Protein AF-A0A8I2G1F1-F1 (afdb_monomer_lite)

Structure (mmCIF, N/CA/C/O backbone):
data_AF-A0A8I2G1F1-F1
#
_entry.id   AF-A0A8I2G1F1-F1
#
loop_
_atom_site.group_PDB
_atom_site.id
_atom_site.type_symbol
_atom_site.label_atom_id
_atom_site.label_alt_id
_atom_site.label_comp_id
_atom_site.label_asym_id
_atom_site.label_entity_id
_atom_site.label_seq_id
_atom_site.pdbx_PDB_ins_code
_atom_site.Cartn_x
_atom_site.Cartn_y
_atom_site.Cartn_z
_atom_site.occupancy
_atom_site.B_iso_or_equiv
_atom_site.auth_seq_id
_atom_site.auth_comp_id
_atom_site.auth_asym_id
_atom_site.auth_atom_id
_atom_site.pdbx_PDB_model_num
ATOM 1 N N . MET A 1 1 ? -1.855 0.891 -14.541 1.00 82.75 1 MET A N 1
ATOM 2 C CA . MET A 1 1 ? -3.274 0.985 -14.106 1.00 82.75 1 MET A CA 1
ATOM 3 C C . MET A 1 1 ? -3.357 0.530 -12.662 1.00 82.75 1 MET A C 1
ATOM 5 O O . MET A 1 1 ? -2.631 -0.385 -12.295 1.00 82.75 1 MET A O 1
ATOM 9 N N . TYR A 1 2 ? -4.211 1.143 -11.844 1.00 89.44 2 TYR A N 1
ATOM 10 C CA . TYR A 1 2 ? -4.424 0.691 -10.472 1.00 89.44 2 TYR A CA 1
ATOM 11 C C . TYR A 1 2 ? -5.900 0.742 -10.073 1.00 89.44 2 TYR A C 1
ATOM 13 O O . TYR A 1 2 ? -6.682 1.510 -10.634 1.00 89.44 2 TYR A O 1
ATOM 21 N N . LEU A 1 3 ? -6.255 -0.074 -9.085 1.00 91.25 3 LEU A N 1
ATOM 22 C CA . LEU A 1 3 ? -7.563 -0.118 -8.444 1.00 91.25 3 LEU A CA 1
ATOM 23 C C . LEU A 1 3 ? -7.365 -0.145 -6.928 1.00 91.25 3 LEU A C 1
ATOM 25 O O . LEU A 1 3 ? -6.524 -0.894 -6.435 1.00 91.25 3 LEU A O 1
ATOM 29 N N . VAL A 1 4 ? -8.154 0.645 -6.202 1.00 92.81 4 VAL A N 1
ATOM 30 C CA . VAL A 1 4 ? -8.247 0.597 -4.739 1.00 92.81 4 VAL A CA 1
ATOM 31 C C . VAL A 1 4 ? -9.717 0.440 -4.377 1.00 92.81 4 VAL A C 1
ATOM 33 O O . VAL A 1 4 ? -10.522 1.323 -4.670 1.00 92.81 4 VAL A O 1
ATOM 36 N N . GLU A 1 5 ? -10.071 -0.672 -3.745 1.00 93.25 5 GLU A N 1
ATOM 37 C CA . GLU A 1 5 ? -11.457 -0.996 -3.415 1.00 93.25 5 GLU A CA 1
ATOM 38 C C . GLU A 1 5 ? -11.571 -1.532 -1.987 1.00 93.25 5 GLU A C 1
ATOM 40 O O . GLU A 1 5 ? -10.765 -2.356 -1.561 1.00 93.25 5 GLU A O 1
ATOM 45 N N . LYS A 1 6 ? -12.583 -1.073 -1.243 1.00 91.12 6 LYS A N 1
ATOM 46 C CA . LYS A 1 6 ? -12.909 -1.588 0.091 1.00 91.12 6 LYS A CA 1
ATOM 47 C C . LYS A 1 6 ? -14.129 -2.503 0.016 1.00 91.12 6 LYS A C 1
ATOM 49 O O . LYS A 1 6 ? -15.208 -2.070 -0.378 1.00 91.12 6 LYS A O 1
ATOM 54 N N . ILE A 1 7 ? -13.962 -3.744 0.457 1.00 90.38 7 ILE A N 1
ATOM 55 C CA . ILE A 1 7 ? -14.974 -4.798 0.508 1.00 90.38 7 ILE A CA 1
ATOM 56 C C . ILE A 1 7 ? -15.117 -5.239 1.969 1.00 90.38 7 ILE A C 1
ATOM 58 O O . ILE A 1 7 ? -14.386 -6.094 2.467 1.00 90.38 7 ILE A O 1
ATOM 62 N N . GLY A 1 8 ? -16.057 -4.623 2.688 1.00 88.62 8 GLY A N 1
ATOM 63 C CA . GLY A 1 8 ? -16.181 -4.823 4.133 1.00 88.62 8 GLY A CA 1
ATOM 64 C C . GLY A 1 8 ? -14.918 -4.353 4.857 1.00 88.62 8 GLY A C 1
ATOM 65 O O . GLY A 1 8 ? -14.562 -3.183 4.754 1.00 88.62 8 GLY A O 1
ATOM 66 N N . ASN A 1 9 ? -14.244 -5.276 5.546 1.00 90.00 9 ASN A N 1
ATOM 67 C CA . ASN A 1 9 ? -12.984 -5.024 6.254 1.00 90.00 9 ASN A CA 1
ATOM 68 C C . ASN A 1 9 ? -11.741 -5.331 5.398 1.00 90.00 9 ASN A C 1
ATOM 70 O O . ASN A 1 9 ? -10.629 -5.367 5.907 1.00 90.00 9 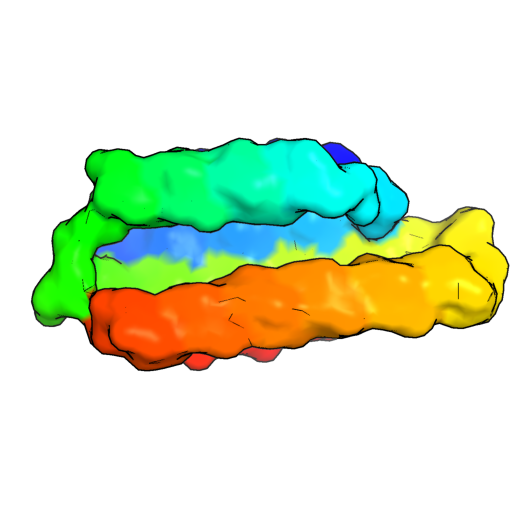ASN A O 1
ATOM 74 N N . LEU A 1 10 ? -11.909 -5.640 4.114 1.00 91.00 10 LEU A N 1
ATOM 75 C CA . LEU A 1 10 ? -10.804 -5.938 3.211 1.00 91.00 10 LEU A CA 1
ATOM 76 C C . LEU A 1 10 ? -10.601 -4.766 2.256 1.00 91.00 10 LEU A C 1
ATOM 78 O O . LEU A 1 10 ? -11.552 -4.314 1.628 1.00 91.00 10 LEU A O 1
ATOM 82 N N . ILE A 1 11 ? -9.367 -4.304 2.099 1.00 93.88 11 ILE A N 1
ATOM 83 C CA . ILE A 1 11 ? -8.982 -3.314 1.098 1.00 93.88 11 ILE A CA 1
ATOM 84 C C . ILE A 1 11 ? -8.113 -4.011 0.062 1.00 93.88 11 ILE A C 1
ATOM 86 O O . ILE A 1 11 ? -7.012 -4.466 0.365 1.00 93.88 11 ILE A O 1
ATOM 90 N N . LEU A 1 12 ? -8.608 -4.087 -1.166 1.00 92.88 12 LEU A N 1
ATOM 91 C CA . LEU A 1 12 ? -7.880 -4.635 -2.296 1.00 92.88 12 LEU A CA 1
ATOM 92 C C . LEU A 1 12 ? -7.206 -3.498 -3.063 1.00 92.88 12 LEU A C 1
ATOM 94 O O . LEU A 1 12 ? -7.867 -2.578 -3.544 1.00 92.88 12 LEU A O 1
ATOM 98 N N . ILE A 1 13 ? -5.889 -3.586 -3.200 1.00 92.88 13 ILE A N 1
ATOM 99 C CA . ILE A 1 13 ? -5.088 -2.724 -4.061 1.00 92.88 13 ILE A CA 1
ATOM 100 C C . ILE A 1 13 ? -4.569 -3.593 -5.196 1.00 92.88 13 ILE A C 1
ATOM 102 O O . ILE A 1 13 ? -3.794 -4.512 -4.957 1.00 92.88 13 ILE A O 1
ATOM 106 N N . THR A 1 14 ? -4.991 -3.313 -6.424 1.00 91.50 14 THR A N 1
ATOM 107 C CA . THR A 1 14 ? -4.481 -3.996 -7.617 1.00 91.50 14 THR A CA 1
ATOM 108 C C . THR A 1 14 ? -3.647 -3.025 -8.428 1.00 91.50 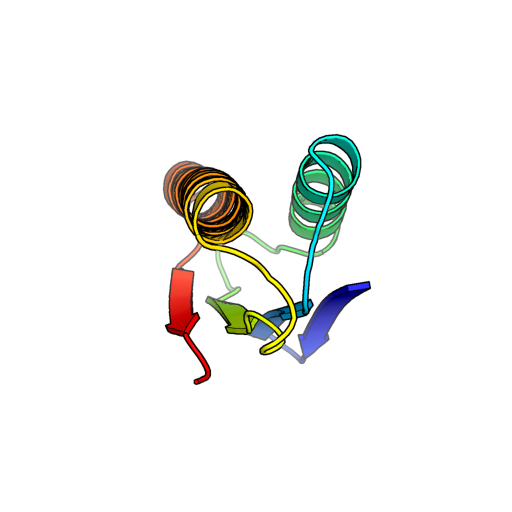14 THR A C 1
ATOM 110 O O . THR A 1 14 ? -4.088 -1.912 -8.703 1.00 91.50 14 THR A O 1
ATOM 113 N N . VAL A 1 15 ? -2.442 -3.438 -8.802 1.00 88.81 15 VAL A N 1
ATOM 114 C CA . VAL A 1 15 ? -1.502 -2.653 -9.598 1.00 88.81 15 VAL A CA 1
ATOM 115 C C . VAL A 1 15 ? -1.103 -3.463 -10.823 1.00 88.81 15 VAL A C 1
ATOM 117 O O . VAL A 1 15 ? -0.554 -4.553 -10.702 1.00 88.81 15 VAL A O 1
ATOM 120 N N . GLU A 1 16 ? -1.354 -2.924 -12.009 1.00 84.38 16 GLU A N 1
ATOM 121 C CA . GLU A 1 16 ? -1.039 -3.582 -13.275 1.00 84.38 16 GLU A CA 1
ATOM 122 C C . GLU A 1 16 ? -0.145 -2.703 -14.149 1.00 84.38 16 GLU A C 1
ATOM 124 O O . GLU A 1 16 ? -0.481 -1.550 -14.451 1.00 84.38 16 GLU A O 1
ATOM 129 N N . GLY A 1 17 ? 0.966 -3.284 -14.605 1.00 79.56 17 GLY A N 1
ATOM 130 C CA . GLY A 1 17 ? 1.905 -2.647 -15.525 1.00 79.56 17 GLY A CA 1
ATOM 131 C C . GLY A 1 17 ? 2.775 -1.584 -14.857 1.00 79.56 17 GLY A C 1
ATOM 132 O O . GLY A 1 17 ? 3.132 -1.699 -13.685 1.00 79.56 17 GLY A O 1
ATOM 133 N N . ASP A 1 18 ? 3.148 -0.558 -15.623 1.00 79.00 18 ASP A N 1
ATOM 134 C CA . ASP A 1 18 ? 3.878 0.586 -15.079 1.00 79.00 18 ASP A CA 1
ATOM 135 C C . ASP A 1 18 ? 2.914 1.519 -14.335 1.00 79.00 18 ASP A C 1
ATOM 137 O O . ASP A 1 18 ? 1.828 1.850 -14.822 1.00 79.00 18 ASP A O 1
ATOM 141 N N . ILE A 1 19 ? 3.328 1.922 -13.140 1.00 82.31 19 ILE A N 1
ATOM 142 C CA . ILE A 1 19 ? 2.674 2.955 -12.343 1.00 82.31 19 ILE A CA 1
ATOM 143 C C . ILE A 1 19 ? 3.714 3.984 -11.939 1.00 82.31 19 ILE A C 1
ATOM 145 O O . ILE A 1 19 ? 4.829 3.664 -11.523 1.00 82.31 19 ILE A O 1
ATOM 149 N N . THR A 1 20 ? 3.353 5.246 -12.055 1.00 84.44 20 THR A N 1
ATOM 150 C CA . THR A 1 20 ? 4.196 6.392 -11.730 1.00 84.44 20 THR A CA 1
ATOM 151 C C . THR A 1 20 ? 4.287 6.619 -10.216 1.00 84.44 20 THR A C 1
ATOM 153 O O . THR A 1 20 ? 3.541 6.039 -9.425 1.00 84.44 20 THR A O 1
ATOM 156 N N . GLY A 1 21 ? 5.233 7.461 -9.785 1.00 84.44 21 GLY A N 1
ATOM 157 C CA . GLY A 1 21 ? 5.343 7.847 -8.370 1.00 84.44 21 GLY A CA 1
ATOM 158 C C . GLY A 1 21 ? 4.100 8.588 -7.861 1.00 84.44 21 GLY A C 1
ATOM 159 O O . GLY A 1 21 ? 3.628 8.312 -6.762 1.00 84.44 21 GLY A O 1
ATOM 160 N N . ASP A 1 22 ? 3.513 9.452 -8.692 1.00 89.31 22 ASP A N 1
ATOM 161 C CA . ASP A 1 22 ? 2.300 10.207 -8.353 1.00 89.31 22 ASP A CA 1
ATOM 162 C C . ASP A 1 22 ? 1.084 9.287 -8.139 1.00 89.31 22 ASP A C 1
ATOM 164 O O . ASP A 1 22 ? 0.239 9.531 -7.272 1.00 89.31 22 ASP A O 1
ATOM 168 N N . GLU A 1 23 ? 1.006 8.183 -8.887 1.00 90.00 23 GLU A N 1
ATOM 169 C CA . GLU A 1 23 ? -0.034 7.168 -8.702 1.00 90.00 23 GLU A CA 1
ATOM 170 C C . GLU A 1 23 ? 0.118 6.433 -7.364 1.00 90.00 23 GLU A C 1
ATOM 172 O O . GLU A 1 23 ? -0.881 6.211 -6.682 1.00 90.00 23 GLU A O 1
ATOM 177 N N . ILE A 1 24 ? 1.346 6.132 -6.923 1.00 88.88 24 ILE A N 1
ATOM 178 C CA . ILE A 1 24 ? 1.594 5.559 -5.588 1.00 88.88 24 ILE A CA 1
ATOM 179 C C . ILE A 1 24 ? 1.129 6.504 -4.479 1.00 88.88 24 ILE A C 1
ATOM 181 O O . ILE A 1 24 ? 0.463 6.067 -3.539 1.00 88.88 24 ILE A O 1
ATOM 185 N N . GLU A 1 25 ? 1.437 7.796 -4.580 1.00 91.19 25 GLU A N 1
ATOM 186 C CA . GLU A 1 25 ? 0.979 8.791 -3.601 1.00 91.19 25 GLU A CA 1
ATOM 187 C C . GLU A 1 25 ? -0.549 8.923 -3.596 1.00 91.19 25 GLU A C 1
ATOM 189 O O . GLU A 1 25 ? -1.181 9.057 -2.538 1.00 91.19 25 GLU A O 1
ATOM 194 N N . THR A 1 26 ? -1.171 8.791 -4.768 1.00 92.94 26 THR A N 1
ATOM 195 C CA . THR A 1 26 ? -2.630 8.760 -4.890 1.00 92.94 26 THR A CA 1
ATOM 196 C C . THR A 1 26 ? -3.221 7.530 -4.197 1.00 92.94 26 THR A C 1
ATOM 198 O O . THR A 1 26 ? -4.177 7.671 -3.429 1.00 92.94 26 THR A O 1
ATOM 201 N N . ILE A 1 27 ? -2.624 6.346 -4.379 1.00 92.50 27 ILE A N 1
ATOM 202 C CA . ILE A 1 27 ? -3.026 5.109 -3.691 1.00 92.50 27 ILE A CA 1
ATOM 203 C C . ILE A 1 27 ? -2.902 5.272 -2.170 1.00 92.50 27 ILE A C 1
ATOM 205 O O . ILE A 1 27 ? -3.856 4.977 -1.451 1.00 92.50 27 ILE A O 1
ATOM 209 N N . LYS A 1 28 ? -1.779 5.800 -1.658 1.00 91.75 28 LYS A N 1
ATOM 210 C CA . LYS A 1 28 ? -1.583 6.061 -0.215 1.00 91.75 28 LYS A CA 1
ATOM 211 C C . LYS A 1 28 ? -2.655 7.003 0.344 1.00 91.75 28 LYS A C 1
ATOM 213 O O . LYS A 1 28 ? -3.210 6.771 1.423 1.00 91.75 28 LYS A O 1
ATOM 218 N N . THR A 1 29 ? -2.988 8.045 -0.415 1.00 92.62 29 THR A N 1
ATOM 219 C CA . THR A 1 29 ? -4.026 9.014 -0.044 1.00 92.62 29 THR A CA 1
ATOM 220 C C . THR A 1 29 ? -5.411 8.370 -0.006 1.00 92.62 29 THR A C 1
ATOM 222 O O . THR A 1 29 ? -6.175 8.609 0.929 1.00 92.62 29 THR A O 1
ATOM 225 N N . GLN A 1 30 ? -5.754 7.548 -1.002 1.00 92.06 30 GLN A N 1
ATOM 226 C CA . GLN A 1 30 ? -7.019 6.810 -1.027 1.00 92.06 30 GLN A CA 1
ATOM 227 C C . GLN A 1 30 ? -7.103 5.805 0.120 1.00 92.06 30 GLN A C 1
ATOM 229 O O . GLN A 1 30 ? -8.117 5.771 0.813 1.00 92.06 30 GLN A O 1
ATOM 234 N N . LEU A 1 31 ? -6.022 5.064 0.375 1.00 90.62 31 LEU A N 1
ATOM 235 C CA . LEU A 1 31 ? -5.937 4.101 1.465 1.00 90.62 31 LEU A CA 1
ATOM 236 C C . LEU A 1 31 ? -6.232 4.768 2.810 1.00 90.62 31 LEU A C 1
ATOM 238 O O . LEU A 1 31 ? -7.087 4.301 3.548 1.00 90.62 31 LEU A O 1
ATOM 242 N N . THR A 1 32 ? -5.615 5.917 3.085 1.00 88.56 32 THR A N 1
ATOM 243 C CA . THR A 1 32 ? -5.852 6.673 4.328 1.00 88.56 32 THR A CA 1
ATOM 244 C C . THR A 1 32 ? -7.306 7.135 4.476 1.00 88.56 32 THR A C 1
ATOM 246 O O . THR A 1 32 ? -7.805 7.251 5.590 1.00 88.56 32 THR A O 1
ATOM 249 N N . LYS A 1 33 ? -8.003 7.409 3.366 1.00 90.44 33 LYS A N 1
ATOM 250 C CA . LYS A 1 33 ? -9.402 7.864 3.388 1.00 90.44 33 LYS A CA 1
ATOM 251 C C . LYS A 1 33 ? -10.394 6.740 3.671 1.00 90.44 33 LYS A C 1
ATOM 253 O O . LYS A 1 33 ? -11.433 7.004 4.267 1.00 90.44 33 LYS A O 1
ATOM 258 N N . ILE A 1 34 ? -10.108 5.528 3.198 1.00 89.38 34 ILE A N 1
ATOM 259 C CA . ILE A 1 34 ? -11.035 4.390 3.291 1.00 89.38 34 ILE A CA 1
ATOM 260 C C . ILE A 1 34 ? -10.690 3.433 4.436 1.00 89.38 34 ILE A C 1
ATOM 262 O O . ILE A 1 34 ? -11.566 2.690 4.884 1.00 89.38 34 ILE A O 1
ATOM 266 N N . ALA A 1 35 ? -9.436 3.439 4.898 1.00 86.62 35 ALA A N 1
ATOM 267 C CA . ALA A 1 35 ? -8.956 2.529 5.922 1.00 86.62 35 ALA A CA 1
ATOM 268 C C . ALA A 1 35 ? -9.393 2.956 7.326 1.00 86.62 35 ALA A C 1
ATOM 270 O O . ALA A 1 35 ? -9.020 4.002 7.853 1.00 86.62 35 ALA A O 1
ATOM 271 N N . GLU A 1 36 ? -10.133 2.071 7.971 1.00 82.88 36 GLU A N 1
ATOM 272 C CA . GLU A 1 36 ? -10.413 2.065 9.392 1.00 82.88 36 GLU A CA 1
ATOM 273 C C . GLU A 1 36 ? -9.307 1.252 10.074 1.00 82.88 36 GLU A C 1
ATOM 275 O O . GLU A 1 36 ? -9.379 0.028 10.182 1.00 82.88 36 GLU A O 1
ATOM 280 N N . MET A 1 37 ? -8.260 1.955 10.522 1.00 70.69 37 MET A N 1
ATOM 281 C CA . MET A 1 37 ? -6.958 1.418 10.969 1.00 70.69 37 MET A CA 1
ATOM 282 C C . MET A 1 37 ? -7.009 0.189 11.897 1.00 70.69 37 MET A C 1
ATOM 284 O O . MET A 1 37 ? -6.070 -0.596 11.926 1.00 70.69 37 MET A O 1
ATOM 288 N N . ALA A 1 38 ? -8.081 0.019 12.675 1.00 69.25 38 ALA A N 1
ATOM 289 C CA . ALA A 1 38 ? -8.220 -1.073 13.640 1.00 69.25 38 ALA A CA 1
ATOM 290 C C . ALA A 1 38 ? -8.929 -2.328 13.096 1.00 69.25 38 ALA A C 1
ATOM 292 O O . ALA A 1 38 ? -8.966 -3.345 13.792 1.00 69.25 38 ALA A O 1
ATOM 293 N N . ARG A 1 39 ? -9.550 -2.260 11.913 1.00 75.81 39 ARG A N 1
ATOM 294 C CA . ARG A 1 39 ? -10.431 -3.320 11.391 1.00 75.81 39 ARG A CA 1
ATOM 295 C C . ARG A 1 39 ? -10.057 -3.818 10.011 1.00 75.81 39 ARG A C 1
ATOM 297 O O . ARG A 1 39 ? -10.469 -4.926 9.686 1.00 75.81 39 ARG A O 1
ATOM 304 N N . ASP A 1 40 ? -9.297 -3.036 9.253 1.00 86.25 40 ASP A N 1
ATOM 305 C CA . ASP A 1 40 ? -9.080 -3.334 7.847 1.00 86.25 40 ASP A CA 1
ATOM 306 C C . ASP A 1 40 ? -7.799 -4.143 7.586 1.00 86.25 40 ASP A C 1
ATOM 308 O O . ASP A 1 40 ? -6.710 -3.806 8.061 1.00 86.25 40 ASP A O 1
ATOM 312 N N . ASP A 1 41 ? -7.943 -5.196 6.784 1.00 89.62 41 ASP A N 1
ATOM 313 C CA . ASP A 1 41 ? -6.856 -5.942 6.157 1.00 89.62 41 ASP A CA 1
ATOM 314 C C . ASP A 1 41 ? -6.612 -5.377 4.750 1.00 89.62 41 ASP A C 1
ATOM 316 O O . ASP A 1 41 ? -7.551 -5.114 4.003 1.00 89.62 41 ASP A O 1
ATOM 320 N N . VAL A 1 42 ? -5.352 -5.203 4.359 1.00 92.00 42 VAL A N 1
ATOM 321 C CA . VAL A 1 42 ? -4.955 -4.697 3.040 1.00 92.00 42 VAL A CA 1
ATOM 322 C C . VAL A 1 42 ? -4.306 -5.819 2.245 1.00 92.00 42 VAL A C 1
ATOM 324 O O . VAL A 1 42 ? -3.337 -6.429 2.693 1.00 92.00 42 VAL A O 1
ATOM 327 N N . VAL A 1 43 ? -4.798 -6.071 1.038 1.00 92.12 43 VAL A N 1
ATOM 328 C CA . VAL A 1 43 ? -4.192 -7.001 0.084 1.00 92.12 43 VAL A CA 1
ATOM 329 C C . VAL A 1 43 ? -3.701 -6.211 -1.116 1.00 92.12 43 VAL A C 1
ATOM 331 O O . VAL A 1 43 ? -4.487 -5.572 -1.808 1.00 92.12 43 VAL A O 1
ATOM 334 N N . VAL A 1 44 ? -2.398 -6.271 -1.372 1.00 91.44 44 VAL A N 1
ATOM 335 C CA . VAL A 1 44 ? -1.754 -5.641 -2.525 1.00 91.44 44 VAL A CA 1
ATOM 336 C C . VAL A 1 44 ? -1.428 -6.715 -3.559 1.00 91.44 44 VAL A C 1
ATOM 338 O O . VAL A 1 44 ? -0.488 -7.491 -3.387 1.00 91.44 44 VAL A O 1
ATOM 341 N N . SER A 1 45 ? -2.208 -6.758 -4.633 1.00 90.50 45 SER A N 1
ATOM 342 C CA . SER A 1 45 ? -1.926 -7.549 -5.827 1.00 90.50 45 SER A CA 1
ATOM 343 C C . SER A 1 45 ? -1.172 -6.689 -6.830 1.00 90.50 45 SER A C 1
ATOM 345 O O . SER A 1 45 ? -1.614 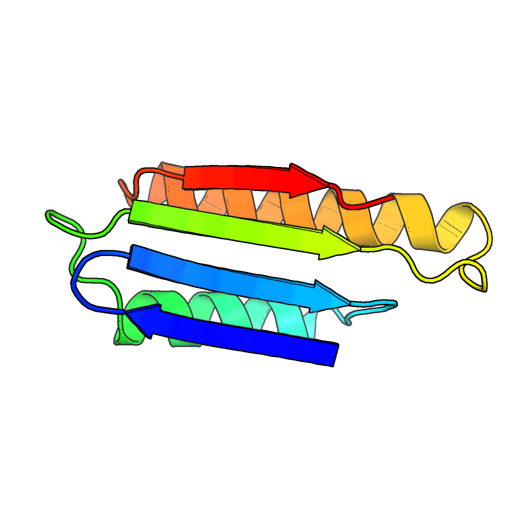-5.588 -7.157 1.00 90.50 45 SER A O 1
ATOM 347 N N . PHE A 1 46 ? -0.040 -7.172 -7.330 1.00 88.50 46 PHE A N 1
ATOM 348 C CA . PHE A 1 46 ? 0.679 -6.483 -8.395 1.00 88.50 46 PHE A CA 1
ATOM 349 C C . PHE A 1 46 ? 1.102 -7.449 -9.495 1.00 88.50 46 PHE A C 1
ATOM 351 O O . PHE A 1 46 ? 1.543 -8.569 -9.221 1.00 88.50 46 PHE A O 1
ATOM 358 N N . ASN A 1 47 ? 0.951 -7.001 -10.740 1.00 83.38 47 ASN A N 1
ATOM 359 C CA . ASN A 1 47 ? 1.326 -7.746 -11.930 1.00 83.38 47 ASN A CA 1
ATOM 360 C C . ASN A 1 47 ? 2.195 -6.884 -12.854 1.00 83.38 47 ASN A C 1
ATOM 362 O O . ASN A 1 47 ? 1.865 -5.738 -13.175 1.00 83.38 47 ASN A O 1
A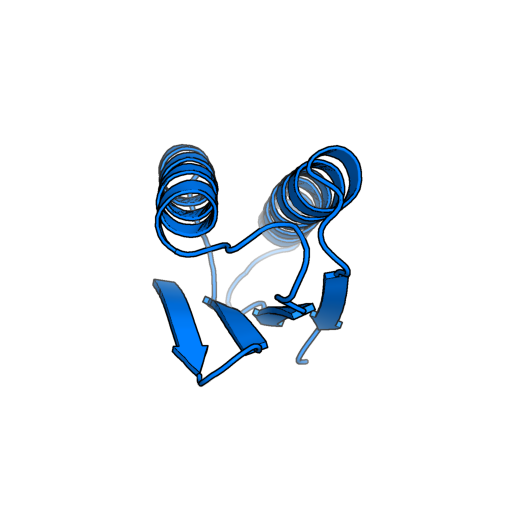TOM 366 N N . LEU A 1 48 ? 3.301 -7.468 -13.301 1.00 71.31 48 LEU A N 1
ATOM 367 C CA . LEU A 1 48 ? 4.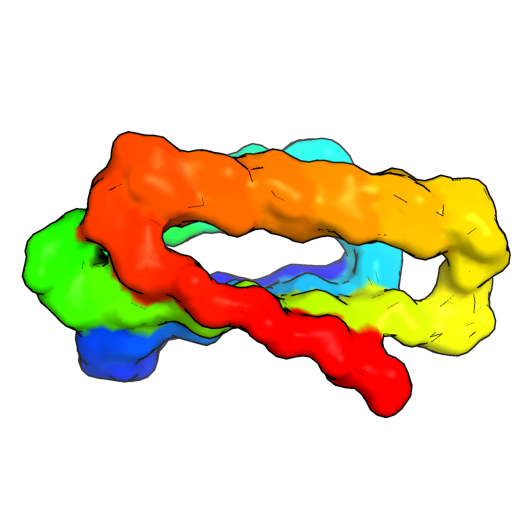161 -6.909 -14.330 1.00 71.31 48 LEU A CA 1
ATOM 368 C C . LEU A 1 48 ? 3.679 -7.452 -15.670 1.00 71.31 48 LEU A C 1
ATOM 370 O O . LEU A 1 48 ? 3.888 -8.617 -15.975 1.00 71.31 48 LEU A O 1
ATOM 374 N N . THR A 1 49 ? 3.059 -6.613 -16.495 1.00 67.88 49 THR A N 1
ATOM 375 C CA . THR A 1 49 ? 2.754 -7.007 -17.878 1.00 67.88 49 THR A CA 1
ATOM 376 C C . THR A 1 49 ? 4.046 -7.379 -18.620 1.00 67.88 49 THR A C 1
ATOM 378 O O . THR A 1 49 ? 5.030 -6.648 -18.510 1.00 67.88 49 THR A O 1
ATOM 381 N N . ASP A 1 50 ? 4.039 -8.446 -19.425 1.00 58.81 50 ASP A N 1
ATOM 382 C CA . ASP A 1 50 ? 5.219 -9.015 -20.121 1.00 58.81 50 ASP A CA 1
ATOM 383 C C . ASP A 1 50 ? 6.042 -8.024 -20.974 1.00 58.81 50 ASP A C 1
ATOM 385 O O . ASP A 1 50 ? 7.193 -8.282 -21.323 1.00 58.81 50 ASP A O 1
ATOM 389 N N . ASN A 1 51 ? 5.486 -6.854 -21.299 1.00 56.38 51 ASN A N 1
ATOM 390 C CA . ASN A 1 51 ? 6.174 -5.797 -22.047 1.00 56.38 51 ASN A CA 1
ATOM 391 C C . ASN A 1 51 ? 7.163 -4.958 -21.212 1.00 56.38 51 ASN A C 1
ATOM 393 O O . ASN A 1 51 ? 7.807 -4.050 -21.746 1.00 56.38 51 ASN A O 1
ATOM 397 N N . VAL A 1 52 ? 7.298 -5.227 -19.913 1.00 57.06 52 VAL A N 1
ATOM 398 C CA . VAL A 1 52 ? 8.080 -4.407 -18.982 1.00 57.06 52 VAL A CA 1
ATOM 399 C C . VAL A 1 52 ? 9.526 -4.930 -18.914 1.00 57.06 52 VAL A C 1
ATOM 401 O O . VAL A 1 52 ? 9.841 -5.868 -18.188 1.00 57.06 52 VAL A O 1
ATOM 404 N N . LY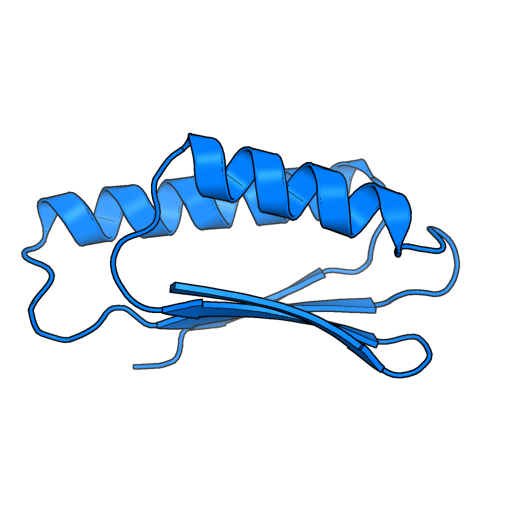S A 1 53 ? 10.434 -4.325 -19.699 1.00 59.66 53 LYS A N 1
ATOM 405 C CA . LYS A 1 53 ? 11.880 -4.642 -19.697 1.00 59.66 53 LYS A CA 1
ATOM 406 C C . LYS A 1 53 ? 12.504 -4.382 -18.312 1.00 59.66 53 LYS A C 1
ATOM 408 O O . LYS A 1 53 ? 12.132 -3.429 -17.633 1.00 59.66 53 LYS A O 1
ATOM 413 N N . GLY A 1 54 ? 13.485 -5.204 -17.924 1.00 59.47 54 GLY A N 1
ATOM 414 C CA . GLY A 1 54 ? 13.970 -5.401 -16.543 1.00 59.47 54 GLY A CA 1
ATOM 415 C C . GLY A 1 54 ? 14.270 -4.175 -15.659 1.00 59.47 54 GLY A C 1
ATOM 416 O O . GLY A 1 54 ? 14.130 -4.283 -14.445 1.00 59.47 54 GLY A O 1
ATOM 417 N N . GLU A 1 55 ? 14.604 -3.000 -16.202 1.00 61.19 55 GLU A N 1
ATOM 418 C CA . GLU A 1 55 ? 14.765 -1.776 -15.389 1.00 61.19 55 GLU A CA 1
ATOM 419 C C . GLU A 1 55 ? 13.436 -1.272 -14.800 1.00 61.19 55 GLU A C 1
ATOM 421 O O . GLU A 1 55 ? 13.381 -0.804 -13.662 1.00 61.19 55 GLU A O 1
ATOM 426 N N . MET A 1 56 ? 12.334 -1.426 -15.535 1.00 61.50 56 MET A N 1
ATOM 427 C CA . MET A 1 56 ? 11.004 -1.030 -15.068 1.00 61.50 56 MET A CA 1
ATOM 428 C C . MET A 1 56 ? 10.431 -2.023 -14.042 1.00 61.50 56 MET A C 1
ATOM 430 O O . MET A 1 56 ? 9.665 -1.627 -13.166 1.00 61.50 56 MET A O 1
ATOM 434 N N . THR A 1 57 ? 10.867 -3.290 -14.077 1.00 65.62 57 THR A N 1
ATOM 435 C CA . THR A 1 57 ? 10.522 -4.298 -13.055 1.00 65.62 57 THR A CA 1
ATOM 436 C C . THR A 1 57 ? 11.021 -3.875 -11.675 1.00 65.62 57 THR A C 1
ATOM 438 O O . THR A 1 57 ? 10.260 -3.869 -10.709 1.00 65.62 57 THR A O 1
ATOM 441 N N . PHE A 1 58 ? 12.279 -3.435 -11.597 1.00 69.06 58 PHE A N 1
ATOM 442 C CA . PHE A 1 58 ? 12.877 -2.973 -10.346 1.00 69.06 58 PHE A CA 1
ATOM 443 C C . PHE A 1 58 ? 12.194 -1.702 -9.816 1.00 69.06 58 PHE A C 1
ATOM 445 O O . PHE A 1 58 ? 12.037 -1.522 -8.608 1.00 69.06 58 PHE A O 1
ATOM 452 N N . SER A 1 59 ? 11.741 -0.825 -10.719 1.00 79.62 59 SER A N 1
ATOM 453 C CA . SER A 1 59 ? 10.990 0.380 -10.352 1.00 79.62 59 SER A CA 1
ATOM 454 C C . SER A 1 59 ? 9.640 0.043 -9.715 1.00 79.62 59 SER A C 1
ATOM 456 O O . SER A 1 59 ? 9.315 0.594 -8.661 1.00 79.62 59 SER A O 1
ATOM 458 N N . LEU A 1 60 ? 8.873 -0.879 -10.310 1.00 80.19 60 LEU A N 1
ATOM 459 C CA . LEU A 1 60 ? 7.576 -1.282 -9.767 1.00 80.19 60 LEU A CA 1
ATOM 460 C C . LEU A 1 60 ? 7.722 -1.975 -8.411 1.00 80.19 60 LEU A C 1
ATOM 462 O O . LEU A 1 60 ? 7.011 -1.631 -7.472 1.00 80.19 60 LEU A O 1
ATOM 466 N N . GLU A 1 61 ? 8.658 -2.916 -8.285 1.00 83.06 61 GLU A N 1
ATOM 467 C CA . GLU A 1 61 ? 8.884 -3.628 -7.024 1.00 83.06 61 GLU A CA 1
ATOM 468 C C . GLU A 1 61 ? 9.271 -2.668 -5.892 1.00 83.06 61 GLU A C 1
ATOM 470 O O . GLU A 1 61 ? 8.756 -2.787 -4.781 1.00 83.06 61 GLU A O 1
ATOM 475 N N . ASN A 1 62 ? 10.111 -1.663 -6.163 1.00 86.75 62 ASN A N 1
ATOM 476 C CA . ASN A 1 62 ? 10.448 -0.640 -5.170 1.00 86.75 62 ASN A CA 1
ATOM 477 C C . ASN A 1 62 ? 9.232 0.196 -4.760 1.00 86.75 62 ASN A C 1
ATOM 479 O O . ASN A 1 62 ? 8.999 0.388 -3.567 1.00 86.75 62 ASN A O 1
ATOM 483 N N . LYS A 1 63 ? 8.423 0.634 -5.727 1.00 87.06 63 LYS A N 1
ATOM 484 C CA . LYS A 1 63 ? 7.188 1.394 -5.485 1.00 87.06 63 LYS A CA 1
ATOM 485 C C . LYS A 1 63 ? 6.172 0.600 -4.660 1.00 87.06 63 LYS A C 1
ATOM 487 O O . LYS A 1 63 ? 5.605 1.118 -3.699 1.00 87.06 63 LYS A O 1
ATOM 492 N N . VAL A 1 64 ? 5.981 -0.677 -4.986 1.00 88.06 64 VAL A N 1
ATOM 493 C CA . VAL A 1 64 ? 5.126 -1.583 -4.210 1.00 88.06 64 VAL A CA 1
ATOM 494 C C . VAL A 1 64 ? 5.699 -1.773 -2.806 1.00 88.06 64 VAL A C 1
ATOM 496 O O . VAL A 1 64 ? 4.961 -1.663 -1.833 1.00 88.06 64 VAL A O 1
ATOM 499 N N . ASN A 1 65 ? 7.010 -1.968 -2.659 1.00 89.56 65 ASN A N 1
ATOM 500 C CA . ASN A 1 65 ? 7.646 -2.081 -1.345 1.00 89.56 65 ASN A CA 1
ATOM 501 C C . ASN A 1 65 ? 7.466 -0.820 -0.486 1.00 89.56 65 ASN A C 1
ATOM 503 O O . ASN A 1 65 ? 7.268 -0.929 0.725 1.00 89.56 65 ASN A O 1
ATOM 507 N N . GLU A 1 66 ? 7.505 0.375 -1.076 1.00 90.94 66 GLU A N 1
ATOM 508 C CA . GLU A 1 66 ? 7.182 1.617 -0.369 1.00 90.94 66 GLU A CA 1
ATOM 509 C C . GLU A 1 66 ? 5.726 1.656 0.101 1.00 90.94 66 GLU A C 1
ATOM 511 O O . GLU A 1 66 ? 5.457 2.057 1.236 1.00 90.94 66 GLU A O 1
ATOM 516 N N . LEU A 1 67 ? 4.791 1.198 -0.733 1.00 89.75 67 LEU A N 1
ATOM 517 C CA . LEU A 1 67 ? 3.383 1.089 -0.362 1.00 89.75 67 LEU A CA 1
ATOM 518 C C . LEU A 1 67 ? 3.172 0.086 0.785 1.00 89.75 67 LEU A C 1
ATOM 520 O O . LEU A 1 67 ? 2.451 0.384 1.738 1.00 89.75 67 LEU A O 1
ATOM 524 N N . LEU A 1 68 ? 3.836 -1.071 0.744 1.00 90.88 68 LEU A N 1
ATOM 525 C CA . LEU A 1 68 ? 3.766 -2.073 1.813 1.00 90.88 68 LEU A CA 1
ATOM 526 C C . LEU A 1 68 ? 4.325 -1.531 3.132 1.00 90.88 68 LEU A C 1
ATOM 528 O O . LEU A 1 68 ? 3.706 -1.706 4.184 1.00 90.88 68 LEU A O 1
ATOM 532 N N . LYS A 1 69 ? 5.459 -0.820 3.079 1.00 91.88 69 LYS A N 1
ATOM 533 C CA . LYS A 1 69 ? 6.030 -0.136 4.249 1.00 91.88 69 LYS A CA 1
ATOM 534 C C . LYS A 1 69 ? 5.064 0.891 4.824 1.00 91.88 69 LYS A C 1
ATOM 536 O O . LYS A 1 69 ? 4.898 0.934 6.038 1.00 91.88 69 LYS A O 1
ATOM 541 N N . PHE A 1 70 ? 4.417 1.687 3.972 1.00 90.69 70 PHE A N 1
ATOM 542 C CA . PHE A 1 70 ? 3.406 2.647 4.405 1.00 90.69 70 PHE A CA 1
ATOM 543 C C . PHE A 1 70 ? 2.263 1.952 5.157 1.00 90.69 70 PHE A C 1
ATOM 545 O O . PHE A 1 70 ? 1.988 2.316 6.295 1.00 90.69 70 PHE A O 1
ATOM 552 N N . CYS A 1 71 ? 1.675 0.895 4.582 1.00 88.88 71 CYS A N 1
ATOM 553 C CA . CYS A 1 71 ? 0.593 0.140 5.223 1.00 88.88 71 CYS A CA 1
ATOM 554 C C . CYS A 1 71 ? 1.008 -0.389 6.605 1.00 88.88 71 CYS A C 1
ATOM 556 O O . CYS A 1 71 ? 0.277 -0.226 7.582 1.00 88.88 71 CYS A O 1
ATOM 558 N N . HIS A 1 72 ? 2.209 -0.968 6.696 1.00 87.56 72 HIS A N 1
ATOM 559 C CA . HIS A 1 72 ? 2.737 -1.509 7.944 1.00 87.56 72 HIS A CA 1
ATOM 560 C C . HIS A 1 72 ? 2.947 -0.426 9.014 1.00 87.56 72 HIS A C 1
ATOM 562 O O . HIS A 1 72 ? 2.552 -0.607 10.164 1.00 87.56 72 HIS A O 1
ATOM 568 N N . LEU A 1 73 ? 3.524 0.723 8.640 1.00 89.25 73 LEU A N 1
ATOM 569 C CA . LEU A 1 73 ? 3.737 1.856 9.550 1.00 89.25 73 LEU A CA 1
ATOM 570 C C . LEU A 1 73 ? 2.424 2.509 9.999 1.00 89.25 73 LEU A C 1
ATOM 572 O O . LEU A 1 73 ? 2.346 3.023 11.112 1.00 89.25 73 LEU A O 1
ATOM 576 N N . SER A 1 74 ? 1.384 2.454 9.167 1.00 86.06 74 SER A N 1
ATOM 577 C CA . SER A 1 74 ? 0.029 2.893 9.514 1.00 86.06 74 SER A CA 1
ATOM 578 C C . SER A 1 74 ? -0.726 1.903 10.410 1.00 86.06 74 SER A C 1
ATOM 580 O O . SER A 1 74 ? -1.868 2.172 10.771 1.00 86.06 74 SER A O 1
ATOM 582 N N . GLY A 1 75 ? -0.122 0.770 10.784 1.00 85.19 75 GLY A N 1
ATOM 583 C CA . GLY A 1 75 ? -0.750 -0.246 11.632 1.00 85.19 75 GLY A CA 1
ATOM 584 C C . GLY A 1 75 ? -1.749 -1.148 10.903 1.00 85.19 75 GLY A C 1
ATOM 585 O O . GLY A 1 75 ? -2.461 -1.909 11.556 1.00 85.19 75 GLY A O 1
ATOM 586 N N . LEU A 1 76 ? -1.793 -1.090 9.568 1.00 87.25 76 LEU A N 1
ATOM 587 C CA . LEU A 1 76 ? -2.639 -1.953 8.750 1.00 87.25 76 LEU A CA 1
ATOM 588 C C . LEU A 1 76 ? -1.980 -3.324 8.591 1.00 87.25 76 LEU A C 1
ATOM 590 O O . LEU A 1 76 ? -0.767 -3.441 8.380 1.00 87.25 76 LEU A O 1
ATOM 594 N N . ARG A 1 77 ? -2.790 -4.380 8.654 1.00 88.38 77 ARG A N 1
ATOM 595 C CA . ARG A 1 77 ? -2.333 -5.727 8.309 1.00 88.38 77 ARG A CA 1
ATOM 596 C C . ARG A 1 77 ? -2.259 -5.812 6.799 1.00 88.38 77 ARG A C 1
ATOM 598 O O . ARG A 1 77 ? -3.270 -5.642 6.132 1.00 88.38 77 ARG A O 1
ATOM 605 N N . VAL A 1 78 ? -1.064 -6.031 6.268 1.00 90.25 78 VAL A N 1
ATOM 606 C CA . VAL A 1 78 ? -0.836 -6.020 4.826 1.00 90.25 78 VAL A CA 1
ATOM 607 C C . VAL A 1 78 ? -0.351 -7.377 4.338 1.00 90.25 78 VAL A C 1
ATOM 609 O O . VAL A 1 78 ? 0.562 -7.971 4.911 1.00 90.25 78 VAL A O 1
ATOM 612 N N . TYR A 1 79 ? -0.956 -7.842 3.254 1.00 90.50 79 TYR A N 1
ATOM 613 C CA . TYR A 1 79 ? -0.566 -9.021 2.498 1.00 90.50 79 TYR A CA 1
ATOM 614 C C . TYR A 1 79 ? -0.222 -8.575 1.082 1.00 90.50 79 TYR A C 1
ATOM 616 O O . TYR A 1 79 ? -0.918 -7.738 0.511 1.00 90.50 79 TYR A O 1
ATOM 624 N N . SER A 1 80 ? 0.839 -9.123 0.500 1.00 89.25 80 SER A N 1
ATOM 625 C CA . SER A 1 80 ? 1.191 -8.858 -0.891 1.00 89.25 80 SER A CA 1
ATOM 626 C C . SER A 1 80 ? 1.235 -10.149 -1.690 1.00 89.25 80 SER A C 1
ATOM 628 O O . SER A 1 80 ? 1.691 -11.185 -1.204 1.00 89.25 80 SER A O 1
ATOM 630 N N . TYR A 1 81 ? 0.747 -10.086 -2.925 1.00 86.62 81 TYR A N 1
ATOM 631 C CA . TYR A 1 81 ? 0.823 -11.186 -3.872 1.00 86.62 81 TYR A CA 1
ATOM 632 C C . TYR A 1 81 ? 1.280 -10.661 -5.229 1.00 86.62 81 TYR A C 1
ATOM 634 O O . TYR A 1 81 ? 0.709 -9.718 -5.779 1.00 86.62 81 TYR A O 1
ATOM 642 N N . ARG A 1 82 ? 2.327 -11.291 -5.760 1.00 83.25 82 ARG A N 1
ATOM 643 C CA . ARG A 1 82 ? 2.789 -11.069 -7.124 1.00 83.25 82 ARG A CA 1
ATOM 644 C C . ARG A 1 82 ? 2.076 -12.064 -8.026 1.00 83.25 82 ARG A C 1
ATOM 646 O O . ARG A 1 82 ? 2.295 -13.266 -7.886 1.00 83.25 82 ARG A O 1
ATOM 653 N N . SER A 1 83 ? 1.261 -11.553 -8.939 1.00 69.88 83 SER A N 1
ATOM 654 C CA . SER A 1 83 ? 0.722 -12.363 -10.030 1.00 69.88 83 SER A CA 1
ATOM 655 C C . SER A 1 83 ? 1.771 -12.390 -11.141 1.00 69.88 83 SER A C 1
ATOM 657 O O . SER A 1 83 ? 2.288 -11.331 -11.500 1.00 69.88 83 SER A O 1
ATOM 659 N N . CYS A 1 84 ? 2.134 -13.584 -11.607 1.00 60.59 84 CYS A N 1
ATOM 660 C CA . CYS A 1 84 ? 2.986 -13.790 -12.780 1.00 60.59 84 CYS A CA 1
ATOM 661 C C . CYS A 1 84 ? 2.120 -14.188 -13.971 1.00 60.59 84 CYS A C 1
ATOM 663 O O . CYS A 1 84 ? 1.128 -14.920 -13.739 1.00 60.59 84 CYS A O 1
#

Foldseek 3Di:
DWDWDDDPQETEIEEEAADDLVVLVVNLVVCVVPHPLPRHAYEYEYEHDPVQPDVRVVVVVVSVVVSVVSCVVSNHHYHYDYDD

Radius of gyration: 12.37 Å; chains: 1; bounding box: 31×24×36 Å

Sequence (84 aa):
MYLVEKIGNLILITVEGDITGDEIETIKTQLTKIAEMARDDVVVSFNLTDNVKGEMTFSLENKVNELLKFCHLSGLRVYSYRSC

Secondary structure (DSSP, 8-state):
-EEEEEETTEEEEEEES---HHHHHHHHHHHHHH--TTT-EEEEEEE--TT--HHHHHHHHHHHHHHHHHHHHTT-EEEEEEE-

pLDDT: mean 83.97, std 10.25, range [56.38, 93.88]